Protein AF-A0AAN4ZIL5-F1 (afdb_monomer)

Organism: NCBI:txid1317129

Mean predicted aligned error: 7.95 Å

Solvent-accessible surface area (backbone atoms only — not comparable to full-atom values): 3811 Å² total; per-residue (Å²): 131,78,88,57,62,65,61,53,50,54,52,52,49,53,56,61,69,36,48,76,34,80,44,78,46,74,44,97,87,68,53,34,35,36,26,28,31,62,50,66,49,99,85,67,53,72,44,57,47,83,63,41,77,51,76,76,79,73,83,87,126

Secondary structure (DSSP, 8-state):
--TTHHHHHHHHHHHHHHTTSEEEEE-TTS-EEEEEEEEE-TT--EEEEEEEEE-------

Foldseek 3Di:
DPPPPVVVVVVVVVLVVQAQPWDWDADPVRKIKIARWHHADPVGPTDGDPIDTDPPPPPPD

Structure (mmCIF, N/CA/C/O backbone):
data_AF-A0AAN4ZIL5-F1
#
_entry.id   AF-A0AAN4ZIL5-F1
#
loop_
_atom_site.group_PDB
_atom_site.id
_atom_site.type_symbol
_atom_site.label_atom_id
_atom_site.label_alt_id
_atom_site.label_comp_id
_atom_site.label_asym_id
_atom_site.label_entity_id
_atom_site.label_seq_id
_atom_site.pdbx_PDB_ins_code
_atom_site.Cartn_x
_atom_site.Cartn_y
_atom_site.Cartn_z
_atom_site.occupancy
_atom_site.B_iso_or_equiv
_atom_site.auth_seq_id
_atom_site.auth_comp_id
_atom_site.auth_asym_id
_atom_site.auth_atom_id
_atom_site.pdbx_PDB_model_num
ATOM 1 N N . PRO A 1 1 ? 19.145 3.685 -24.137 1.00 46.22 1 PRO A N 1
ATOM 2 C CA . PRO A 1 1 ? 18.332 3.803 -22.903 1.00 46.22 1 PRO A CA 1
ATOM 3 C C . PRO A 1 1 ? 17.127 2.860 -22.982 1.00 46.22 1 PRO A C 1
ATOM 5 O O . PRO A 1 1 ? 16.272 3.048 -23.839 1.00 46.22 1 PRO A O 1
ATOM 8 N N . VAL A 1 2 ? 17.104 1.809 -22.158 1.00 44.25 2 VAL A N 1
ATOM 9 C CA . VAL A 1 2 ? 15.947 0.909 -22.057 1.00 44.25 2 VAL A CA 1
ATOM 10 C C . VAL A 1 2 ? 14.850 1.676 -21.318 1.00 44.25 2 VAL A C 1
ATOM 12 O O . VAL A 1 2 ? 14.876 1.811 -20.096 1.00 44.25 2 VAL A O 1
ATOM 15 N N . THR A 1 3 ? 13.946 2.282 -22.079 1.00 45.59 3 THR A N 1
ATOM 16 C CA . THR A 1 3 ? 12.774 2.994 -21.566 1.00 45.59 3 THR A CA 1
ATOM 17 C C . THR A 1 3 ? 11.883 1.994 -20.833 1.00 45.59 3 THR A C 1
ATOM 19 O O . THR A 1 3 ? 11.386 1.058 -21.449 1.00 45.59 3 THR A O 1
ATOM 22 N N . GLY A 1 4 ? 11.751 2.152 -19.514 1.00 48.91 4 GLY A N 1
ATOM 23 C CA . GLY A 1 4 ? 10.972 1.263 -18.641 1.00 48.91 4 GLY A CA 1
ATOM 24 C C . GLY A 1 4 ? 11.662 0.961 -17.308 1.00 48.91 4 GLY A C 1
ATOM 25 O O . GLY A 1 4 ? 11.009 0.956 -16.271 1.00 48.91 4 GLY A O 1
ATOM 26 N N . LEU A 1 5 ? 1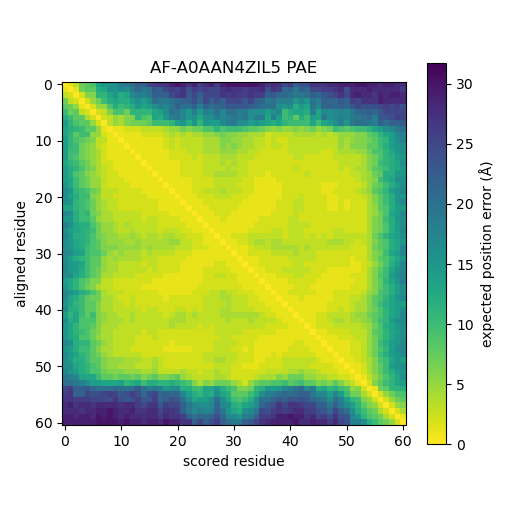2.995 0.827 -17.291 1.00 48.28 5 LEU A N 1
ATOM 27 C CA . LEU A 1 5 ? 13.727 0.499 -16.055 1.00 48.28 5 LEU A CA 1
ATOM 28 C C . LEU A 1 5 ? 13.669 1.631 -15.012 1.00 48.28 5 LEU A C 1
ATOM 30 O O . LEU A 1 5 ? 13.509 1.379 -13.823 1.00 48.28 5 LEU A O 1
ATOM 34 N N . HIS A 1 6 ? 13.768 2.883 -15.470 1.00 53.47 6 HIS A N 1
ATOM 35 C CA . HIS A 1 6 ? 13.702 4.059 -14.598 1.00 53.47 6 HIS A CA 1
ATOM 36 C C . HIS A 1 6 ? 12.306 4.276 -13.995 1.00 53.47 6 HIS A C 1
ATOM 38 O O . HIS A 1 6 ? 12.214 4.675 -12.839 1.00 53.47 6 HIS A O 1
ATOM 44 N N . ALA A 1 7 ? 11.238 3.981 -14.748 1.00 55.59 7 ALA A N 1
ATOM 45 C CA . ALA A 1 7 ? 9.862 4.113 -14.266 1.00 55.59 7 ALA A CA 1
ATOM 46 C C . ALA A 1 7 ? 9.559 3.095 -13.154 1.00 55.59 7 ALA A C 1
ATOM 48 O O . ALA A 1 7 ? 8.970 3.456 -12.138 1.00 55.59 7 ALA A O 1
ATOM 49 N N . ASN A 1 8 ? 10.055 1.860 -13.299 1.00 70.19 8 ASN A N 1
ATOM 50 C CA . ASN A 1 8 ? 9.942 0.839 -12.257 1.00 70.19 8 ASN A CA 1
ATOM 51 C C . ASN A 1 8 ? 10.721 1.218 -10.992 1.00 70.19 8 ASN A C 1
ATOM 53 O O . ASN A 1 8 ? 10.232 0.986 -9.894 1.00 70.19 8 ASN A O 1
ATOM 57 N N . PHE A 1 9 ? 11.903 1.831 -11.119 1.00 77.94 9 PHE A N 1
ATOM 58 C CA . PHE A 1 9 ? 12.682 2.246 -9.949 1.00 77.94 9 PHE A CA 1
ATOM 59 C C . PHE A 1 9 ? 11.979 3.340 -9.136 1.00 77.94 9 PHE A C 1
ATOM 61 O O . PHE A 1 9 ? 11.880 3.215 -7.921 1.00 77.94 9 PHE A O 1
ATOM 68 N N . SER A 1 10 ? 11.445 4.374 -9.795 1.00 84.00 10 SER A N 1
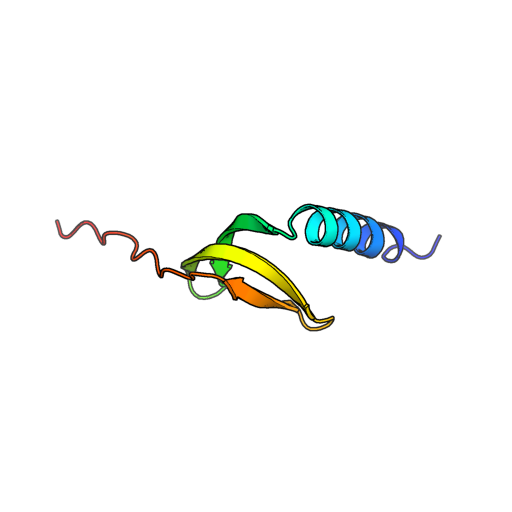ATOM 69 C CA . SER A 1 10 ? 10.702 5.437 -9.107 1.00 84.00 10 SER A CA 1
ATOM 70 C C . SER A 1 10 ? 9.466 4.900 -8.390 1.00 84.00 10 SER A C 1
ATOM 72 O O . SER A 1 10 ? 9.270 5.212 -7.223 1.00 84.00 10 SER A O 1
ATOM 74 N N . LEU A 1 11 ? 8.683 4.034 -9.041 1.00 86.00 11 LEU A N 1
ATOM 75 C CA . LEU A 1 11 ? 7.522 3.409 -8.406 1.00 86.00 11 LEU A CA 1
ATOM 76 C C . LEU A 1 11 ? 7.919 2.563 -7.186 1.00 86.00 11 LEU A C 1
ATOM 78 O O . LEU A 1 11 ? 7.282 2.650 -6.142 1.00 86.00 11 LEU A O 1
ATOM 82 N N . LEU A 1 12 ? 8.991 1.774 -7.292 1.00 85.69 12 LEU A N 1
ATOM 83 C CA . LEU A 1 12 ? 9.496 0.977 -6.172 1.00 85.69 12 LEU A CA 1
ATOM 84 C C . LEU A 1 12 ? 9.974 1.852 -5.003 1.00 85.69 12 LEU A C 1
ATOM 86 O O . LEU A 1 12 ? 9.783 1.471 -3.850 1.00 85.69 12 LEU A O 1
ATOM 90 N N . CYS A 1 13 ? 10.578 3.013 -5.278 1.00 89.75 13 CYS A N 1
ATOM 91 C CA . CYS A 1 13 ? 10.939 3.981 -4.242 1.00 89.75 13 CYS A CA 1
ATOM 92 C C . CYS A 1 13 ? 9.700 4.504 -3.512 1.00 89.75 13 CYS A C 1
ATOM 94 O O . CYS A 1 13 ? 9.668 4.435 -2.288 1.00 89.75 13 CYS A O 1
ATOM 96 N N . GLU A 1 14 ? 8.671 4.934 -4.241 1.00 91.12 14 GLU A N 1
ATOM 97 C CA . GLU A 1 14 ? 7.416 5.422 -3.650 1.00 91.12 14 GLU A CA 1
ATOM 98 C C . GLU A 1 14 ? 6.727 4.342 -2.800 1.00 91.12 14 GLU A C 1
ATOM 100 O O . GLU A 1 14 ? 6.321 4.599 -1.668 1.00 91.12 14 GLU A O 1
ATOM 105 N N . LEU A 1 15 ? 6.660 3.099 -3.296 1.00 91.19 15 LEU A N 1
ATOM 106 C CA . LEU A 1 15 ? 6.096 1.975 -2.541 1.00 91.19 15 LEU A CA 1
ATOM 107 C C . LEU A 1 15 ? 6.897 1.688 -1.265 1.00 91.19 15 LEU A C 1
ATOM 109 O O . LEU A 1 15 ? 6.311 1.486 -0.205 1.00 91.19 15 LEU A O 1
ATOM 113 N N . ASN A 1 16 ? 8.231 1.711 -1.336 1.00 91.31 16 ASN A N 1
ATOM 114 C CA . ASN A 1 16 ? 9.073 1.554 -0.150 1.00 91.31 16 ASN A CA 1
ATOM 115 C C . ASN A 1 16 ? 8.880 2.700 0.848 1.00 91.31 16 ASN A C 1
ATOM 117 O O . ASN A 1 16 ? 8.856 2.466 2.054 1.00 91.31 16 ASN A O 1
ATOM 121 N N . GLU A 1 17 ? 8.728 3.932 0.368 1.00 95.50 17 GLU A N 1
ATOM 122 C CA . GLU A 1 17 ? 8.459 5.086 1.221 1.00 95.50 17 GLU A CA 1
ATOM 123 C C . GLU A 1 17 ? 7.062 5.051 1.842 1.00 95.50 17 GLU A C 1
ATOM 125 O O . GLU A 1 17 ? 6.860 5.654 2.898 1.00 95.50 17 GLU A O 1
ATOM 130 N N . ALA A 1 18 ? 6.100 4.373 1.218 1.00 95.44 18 ALA A N 1
ATOM 131 C CA . ALA A 1 18 ? 4.753 4.199 1.745 1.00 95.44 18 ALA A CA 1
ATOM 132 C C . ALA A 1 18 ? 4.683 3.191 2.905 1.00 95.44 18 ALA A C 1
ATOM 134 O O . ALA A 1 18 ? 3.732 3.241 3.682 1.00 95.44 18 ALA A O 1
ATOM 135 N N . VAL A 1 19 ? 5.673 2.303 3.072 1.00 96.38 19 VAL A N 1
ATOM 136 C CA . VAL A 1 19 ? 5.669 1.280 4.136 1.00 96.38 19 VAL A CA 1
ATOM 137 C C . VAL A 1 19 ? 5.509 1.916 5.517 1.00 96.38 19 VAL A C 1
ATOM 139 O O . VAL A 1 19 ? 6.281 2.779 5.929 1.00 96.38 19 VAL A O 1
ATOM 142 N N . GLY A 1 20 ? 4.487 1.465 6.247 1.00 97.12 20 GLY A N 1
ATOM 143 C CA . GLY A 1 20 ? 4.139 1.958 7.578 1.00 97.12 20 GLY A CA 1
ATOM 144 C C . GLY A 1 20 ? 3.338 3.264 7.592 1.00 97.12 20 GLY A C 1
ATOM 145 O O . GLY A 1 20 ? 2.991 3.731 8.677 1.00 97.12 20 GLY A O 1
ATOM 146 N N . LYS A 1 21 ? 3.020 3.846 6.430 1.00 97.62 21 LYS A N 1
ATOM 147 C CA . LYS A 1 21 ? 2.154 5.027 6.314 1.00 97.62 21 LYS A CA 1
ATOM 148 C C . LYS A 1 21 ? 0.709 4.614 6.059 1.00 97.62 21 LYS A C 1
ATOM 150 O O . LYS A 1 21 ? 0.440 3.570 5.467 1.00 97.62 21 LYS A O 1
ATOM 155 N N . GLU A 1 22 ? -0.215 5.453 6.507 1.00 96.94 22 GLU A N 1
ATOM 156 C CA . GLU A 1 22 ? -1.622 5.344 6.136 1.00 96.94 22 GLU A CA 1
ATOM 157 C C . GLU A 1 22 ? -1.794 5.734 4.663 1.00 96.94 22 GLU A C 1
ATOM 159 O O . GLU A 1 22 ? -1.250 6.747 4.215 1.00 96.94 22 GLU A O 1
ATOM 164 N N . VAL A 1 23 ? -2.508 4.903 3.907 1.00 95.56 23 VAL A N 1
ATOM 165 C CA . VAL A 1 23 ? -2.742 5.067 2.471 1.00 95.56 23 VAL A CA 1
ATOM 166 C C . VAL A 1 23 ? -4.211 4.847 2.136 1.00 95.56 23 VAL A C 1
ATOM 168 O O . VAL A 1 23 ? -4.919 4.110 2.825 1.00 95.56 23 VAL A O 1
ATOM 171 N N . VAL A 1 24 ? -4.642 5.451 1.032 1.00 95.19 24 VAL A N 1
ATOM 172 C CA . VAL A 1 24 ? -5.910 5.144 0.367 1.00 95.19 24 VAL A CA 1
ATOM 173 C C . VAL A 1 24 ? -5.588 4.368 -0.906 1.00 95.19 24 VAL A C 1
ATOM 175 O O . VAL A 1 24 ? -4.742 4.793 -1.692 1.00 95.19 24 VAL A O 1
ATOM 178 N N . LEU A 1 25 ? -6.236 3.222 -1.090 1.00 93.12 25 LEU A N 1
ATOM 179 C CA . LEU A 1 25 ? -6.067 2.323 -2.224 1.00 93.12 25 LEU A CA 1
ATOM 180 C C . LEU A 1 25 ? -7.398 2.200 -2.969 1.00 93.12 25 LEU A C 1
ATOM 182 O O . LEU A 1 25 ? -8.363 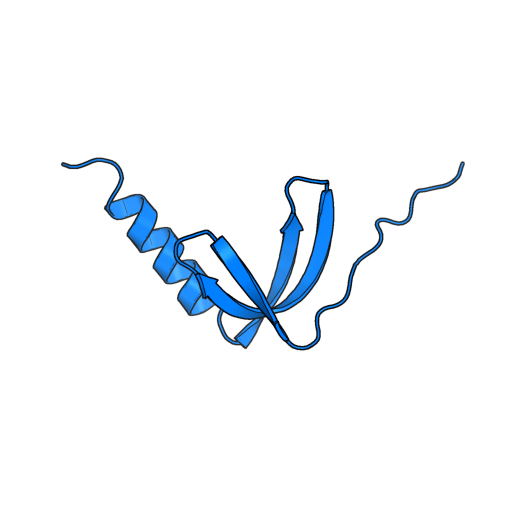1.669 -2.427 1.00 93.12 25 LEU A O 1
ATOM 186 N N . GLU A 1 26 ? -7.430 2.662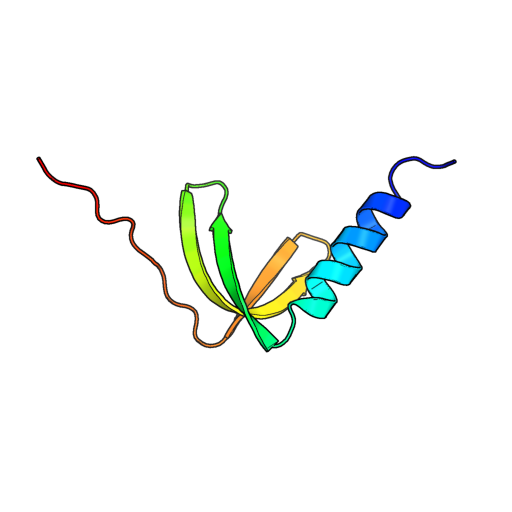 -4.212 1.00 93.19 26 GLU A N 1
ATOM 187 C CA . GLU A 1 26 ? -8.559 2.481 -5.124 1.00 93.19 26 GLU A CA 1
ATOM 188 C C . GLU A 1 26 ? -8.249 1.328 -6.084 1.00 93.19 26 GLU A C 1
ATOM 190 O O . GLU A 1 26 ? -7.220 1.324 -6.766 1.00 93.19 26 GLU A O 1
ATOM 195 N N . LEU A 1 27 ? -9.117 0.319 -6.100 1.00 90.69 27 LEU A N 1
ATOM 196 C CA . LEU A 1 27 ? -9.022 -0.812 -7.013 1.00 90.69 27 LEU A CA 1
ATOM 197 C C . LEU A 1 27 ? -9.649 -0.467 -8.367 1.00 90.69 27 LEU A C 1
ATOM 199 O O . LEU A 1 27 ? -10.483 0.423 -8.491 1.00 90.69 27 LEU A O 1
ATOM 203 N N . VAL A 1 28 ? -9.286 -1.233 -9.398 1.00 90.31 28 VAL A N 1
ATOM 204 C CA . VAL A 1 28 ? -9.792 -1.042 -10.772 1.00 90.31 28 VAL A CA 1
ATOM 205 C C . VAL A 1 28 ? -11.316 -1.197 -10.868 1.00 90.31 28 VAL A C 1
ATOM 207 O O . VAL A 1 28 ? -11.933 -0.636 -11.770 1.00 90.31 28 VAL A O 1
ATOM 210 N N . ASP A 1 29 ? -11.930 -1.946 -9.951 1.00 90.50 29 ASP A N 1
ATOM 211 C CA . ASP A 1 29 ? -13.385 -2.116 -9.874 1.00 90.50 29 ASP A CA 1
ATOM 212 C C . ASP A 1 29 ? -14.110 -0.959 -9.156 1.00 90.50 29 ASP A C 1
ATOM 214 O O . ASP A 1 29 ? -15.333 -0.992 -9.034 1.00 90.50 29 ASP A O 1
ATOM 218 N N . GLY A 1 30 ? -13.371 0.064 -8.713 1.00 89.81 30 GLY A N 1
ATOM 219 C CA . GLY A 1 30 ? -13.887 1.226 -7.989 1.00 89.81 30 GLY A CA 1
ATOM 220 C C . GLY A 1 30 ? -14.004 1.026 -6.477 1.00 89.81 30 GLY A C 1
ATOM 221 O O . GLY A 1 30 ? -14.405 1.952 -5.775 1.00 89.81 30 GLY A O 1
ATOM 222 N N . SER A 1 31 ? -13.653 -0.149 -5.944 1.00 90.50 31 SER A N 1
ATOM 223 C CA . SER A 1 31 ? -13.616 -0.366 -4.496 1.00 90.50 31 SER A CA 1
ATOM 224 C C . SER A 1 31 ? -12.482 0.439 -3.867 1.00 90.50 31 SER A C 1
ATOM 226 O O . SER A 1 31 ? -11.348 0.397 -4.346 1.00 90.50 31 SER A O 1
ATOM 228 N N . VAL A 1 32 ? -12.758 1.114 -2.751 1.00 93.88 32 VAL A N 1
ATOM 229 C CA . VAL A 1 32 ? -11.766 1.927 -2.040 1.00 93.88 32 VAL A CA 1
ATOM 230 C C . VAL A 1 32 ? -11.475 1.330 -0.670 1.00 93.88 32 VAL A C 1
ATOM 232 O O . VAL A 1 32 ? -12.375 0.980 0.092 1.00 93.88 32 VAL A O 1
ATOM 235 N N . PHE A 1 33 ? -10.194 1.237 -0.337 1.00 94.12 33 PHE A N 1
ATOM 236 C CA . PHE A 1 33 ? -9.707 0.785 0.957 1.00 94.12 33 PHE A CA 1
ATOM 237 C C . PHE A 1 33 ? -8.808 1.844 1.582 1.00 94.12 33 PHE A C 1
ATOM 239 O O . PHE A 1 33 ? -8.062 2.536 0.897 1.00 94.12 33 PHE A O 1
ATOM 246 N N . THR A 1 34 ? -8.842 1.933 2.903 1.00 95.69 34 THR A N 1
ATOM 247 C CA . THR A 1 34 ? -7.869 2.679 3.705 1.00 95.69 34 THR A CA 1
ATOM 248 C C . THR A 1 34 ? -7.170 1.723 4.661 1.00 95.69 34 THR A C 1
ATOM 250 O O . THR A 1 34 ? -7.764 0.743 5.112 1.00 95.69 34 THR A O 1
ATOM 253 N N . GLY A 1 35 ? -5.896 1.965 4.943 1.00 96.69 35 GLY A N 1
ATOM 254 C CA . GLY A 1 35 ? -5.128 1.179 5.900 1.00 96.69 35 GLY A CA 1
ATOM 255 C C . GLY A 1 35 ? -3.661 1.581 5.930 1.00 96.69 35 GLY A C 1
ATOM 256 O O . GLY A 1 35 ? -3.228 2.487 5.223 1.00 96.69 35 GLY A O 1
ATOM 257 N N . ILE A 1 36 ? -2.872 0.885 6.744 1.00 97.81 36 ILE A N 1
ATOM 258 C CA . ILE A 1 36 ? -1.422 1.092 6.806 1.00 97.81 36 ILE A CA 1
ATOM 259 C C . ILE A 1 36 ? -0.755 0.200 5.760 1.00 97.81 36 ILE A C 1
ATOM 261 O O . ILE A 1 36 ? -0.886 -1.025 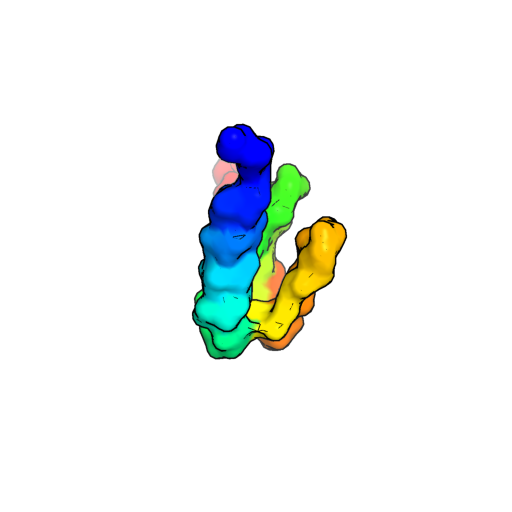5.823 1.00 97.81 36 ILE A O 1
ATOM 265 N N . PHE A 1 37 ? -0.015 0.793 4.823 1.00 97.25 37 PHE A N 1
ATOM 266 C CA . PHE A 1 37 ? 0.672 0.047 3.770 1.00 97.25 37 PHE A CA 1
ATOM 267 C C . PHE A 1 37 ? 1.773 -0.845 4.353 1.00 97.25 37 PHE A C 1
ATOM 269 O O . PHE A 1 37 ? 2.679 -0.370 5.041 1.00 97.25 37 PHE A O 1
ATOM 276 N N . ALA A 1 38 ? 1.691 -2.150 4.091 1.00 96.25 38 ALA A N 1
ATOM 277 C CA . ALA A 1 38 ? 2.635 -3.137 4.605 1.00 96.25 38 ALA A CA 1
ATOM 278 C C . ALA A 1 38 ? 3.682 -3.524 3.556 1.00 96.25 38 ALA A C 1
ATOM 280 O O . ALA A 1 38 ? 4.882 -3.463 3.821 1.00 96.25 38 ALA A O 1
ATOM 281 N N . CYS A 1 39 ? 3.225 -3.952 2.380 1.00 93.62 39 CYS A N 1
ATOM 282 C CA . CYS A 1 39 ? 4.068 -4.440 1.293 1.00 93.62 39 CYS A CA 1
ATOM 283 C C . CYS A 1 39 ? 3.287 -4.516 -0.027 1.00 93.62 39 CYS A C 1
ATOM 285 O O . CYS A 1 39 ? 2.055 -4.507 -0.029 1.00 93.62 39 CYS A O 1
ATOM 287 N N . ALA A 1 40 ? 4.018 -4.650 -1.136 1.00 92.62 40 ALA A N 1
ATOM 288 C CA . ALA A 1 40 ? 3.468 -5.013 -2.438 1.00 92.62 40 ALA A CA 1
ATOM 289 C C . ALA A 1 40 ? 4.324 -6.101 -3.109 1.00 92.62 40 ALA A C 1
ATOM 291 O O . ALA A 1 40 ? 5.550 -6.095 -2.966 1.00 92.62 40 ALA A O 1
ATOM 292 N N . SER A 1 41 ? 3.685 -7.033 -3.821 1.00 89.06 41 SER A N 1
ATOM 293 C CA . SER A 1 41 ? 4.364 -8.023 -4.670 1.00 89.06 41 SER A CA 1
ATOM 294 C C . SER A 1 41 ? 4.776 -7.420 -6.021 1.00 89.06 41 SER A C 1
ATOM 296 O O . SER A 1 41 ? 4.348 -6.330 -6.401 1.00 89.06 41 SER A O 1
ATOM 298 N N . ASP A 1 42 ? 5.588 -8.149 -6.787 1.00 83.31 42 ASP A N 1
ATOM 299 C CA . ASP A 1 42 ? 5.919 -7.817 -8.179 1.00 83.31 42 ASP A CA 1
ATOM 300 C C . ASP A 1 42 ? 4.708 -7.902 -9.127 1.00 83.31 42 ASP A C 1
ATOM 302 O O . ASP A 1 42 ? 4.739 -7.330 -10.216 1.00 83.31 42 ASP A O 1
ATOM 306 N N . GLN A 1 43 ? 3.639 -8.580 -8.702 1.00 85.94 43 GLN A N 1
ATOM 307 C CA . GLN A 1 43 ? 2.353 -8.659 -9.399 1.00 85.94 43 GLN A CA 1
ATOM 308 C C . GLN A 1 43 ? 1.344 -7.599 -8.916 1.00 85.94 43 GLN A C 1
ATOM 310 O O . GLN A 1 43 ? 0.195 -7.617 -9.347 1.00 85.94 43 GLN A O 1
ATOM 315 N N . MET A 1 44 ? 1.771 -6.655 -8.063 1.00 86.81 44 MET A N 1
ATOM 316 C CA . MET A 1 44 ? 0.938 -5.605 -7.454 1.00 86.81 44 MET A CA 1
ATOM 317 C C . MET A 1 44 ? -0.150 -6.125 -6.499 1.00 86.81 44 MET A C 1
ATOM 319 O O . MET A 1 44 ? -1.154 -5.451 -6.273 1.00 86.81 44 MET A O 1
ATOM 323 N N . ASP A 1 45 ? 0.070 -7.281 -5.868 1.00 90.56 45 ASP A N 1
ATOM 324 C CA . ASP A 1 45 ? -0.718 -7.671 -4.696 1.00 90.56 45 ASP A CA 1
ATOM 325 C C . ASP A 1 45 ? -0.305 -6.790 -3.516 1.00 90.56 45 ASP A C 1
ATOM 327 O O . ASP A 1 45 ? 0.874 -6.760 -3.159 1.00 90.56 45 ASP A O 1
ATOM 331 N N . VAL A 1 46 ? -1.253 -6.081 -2.901 1.00 92.88 46 VAL A N 1
ATOM 332 C CA . VAL A 1 46 ? -0.975 -5.110 -1.831 1.00 92.88 46 VAL A CA 1
ATOM 333 C C . VAL A 1 46 ? -1.443 -5.637 -0.478 1.00 92.88 46 VAL A C 1
ATOM 335 O O . VAL A 1 46 ? -2.597 -6.024 -0.306 1.00 92.88 46 VAL A O 1
ATOM 338 N N . GLY A 1 47 ? -0.547 -5.612 0.508 1.00 95.19 47 GLY A N 1
ATOM 339 C CA . GLY A 1 47 ? -0.863 -5.879 1.907 1.00 95.19 47 GLY A CA 1
ATOM 340 C C . GLY A 1 47 ? -1.153 -4.591 2.678 1.00 95.19 47 GLY A C 1
ATOM 341 O O . GLY A 1 47 ? -0.341 -3.663 2.663 1.00 95.19 47 GLY A O 1
ATOM 342 N N . LEU A 1 48 ? -2.273 -4.561 3.405 1.00 96.88 48 LEU A N 1
ATOM 343 C CA . LEU A 1 48 ? -2.662 -3.467 4.301 1.00 96.88 48 LEU A CA 1
ATOM 344 C C . LEU A 1 48 ? -2.890 -3.992 5.728 1.00 96.88 48 LEU A C 1
ATOM 346 O O . LEU A 1 48 ? -3.581 -4.994 5.921 1.00 96.88 48 LEU A O 1
ATOM 350 N N . TYR A 1 49 ? -2.361 -3.297 6.737 1.00 96.69 49 TYR A N 1
ATOM 351 C CA . TYR A 1 49 ? -2.749 -3.497 8.138 1.00 96.69 49 TYR A CA 1
ATOM 352 C C . TYR A 1 49 ? -3.938 -2.603 8.495 1.00 96.69 49 TYR A C 1
ATOM 354 O O . TYR A 1 49 ? -4.021 -1.469 8.027 1.00 96.69 49 TYR A O 1
ATOM 362 N N . ASN A 1 50 ? -4.824 -3.098 9.369 1.00 95.00 50 ASN A N 1
ATOM 363 C CA . ASN A 1 50 ? -6.043 -2.398 9.799 1.00 95.00 50 ASN A CA 1
ATOM 364 C C . ASN A 1 50 ? -6.882 -1.888 8.614 1.00 95.00 50 ASN A C 1
ATOM 366 O O . ASN A 1 50 ? -7.371 -0.763 8.636 1.00 95.00 50 ASN A O 1
ATOM 370 N N . ALA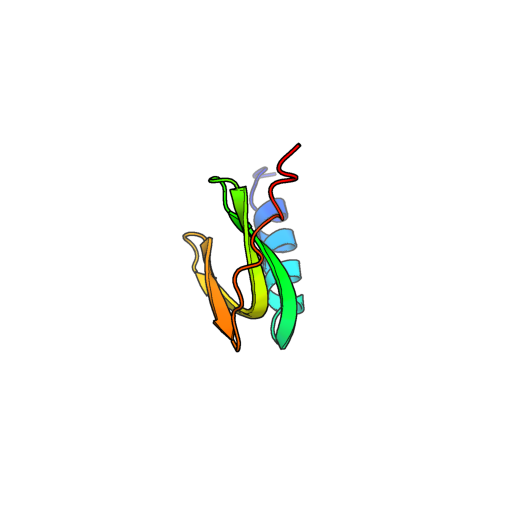 A 1 51 ? -7.001 -2.710 7.567 1.00 94.38 51 ALA A N 1
ATOM 371 C CA . ALA A 1 51 ? -7.702 -2.335 6.350 1.00 94.38 51 ALA A CA 1
ATOM 372 C C . ALA A 1 51 ? -9.203 -2.132 6.606 1.00 94.38 51 ALA A C 1
ATOM 374 O O . ALA A 1 51 ? -9.871 -3.015 7.150 1.00 94.38 51 ALA A O 1
ATOM 375 N N . CYS A 1 52 ? -9.733 -1.001 6.152 1.00 93.56 52 CYS A N 1
ATOM 376 C CA . CYS A 1 52 ? -11.151 -0.668 6.172 1.00 93.56 52 CYS A CA 1
ATOM 377 C C . CYS A 1 52 ? -11.625 -0.398 4.744 1.00 93.56 52 CYS A C 1
ATOM 379 O O . CYS A 1 52 ? -10.982 0.345 4.004 1.00 93.56 52 CYS A O 1
ATOM 381 N N . ASN A 1 53 ? -12.757 -0.987 4.361 1.00 90.81 53 ASN A N 1
ATOM 382 C CA . ASN A 1 53 ? -13.424 -0.649 3.108 1.00 90.81 53 ASN A CA 1
ATOM 383 C C . ASN A 1 53 ? -14.166 0.680 3.295 1.00 90.81 53 ASN A C 1
ATOM 385 O O . ASN A 1 53 ? -14.952 0.825 4.236 1.00 90.81 53 ASN A O 1
ATOM 389 N N . VAL A 1 54 ? -13.882 1.641 2.423 1.00 84.25 54 VAL A N 1
ATOM 390 C CA . VAL A 1 54 ? -14.623 2.892 2.340 1.00 84.25 54 VAL A CA 1
ATOM 391 C C . VAL A 1 54 ? -15.712 2.663 1.306 1.00 84.25 54 VAL A C 1
ATOM 393 O O . VAL A 1 54 ? -15.470 2.758 0.104 1.00 84.25 54 VAL A O 1
ATOM 396 N N . PHE A 1 55 ? -16.917 2.339 1.771 1.00 70.69 55 PHE A N 1
ATOM 397 C CA . PHE A 1 55 ? -18.081 2.435 0.904 1.00 70.69 55 PHE A CA 1
ATOM 398 C C . PHE A 1 55 ? -18.175 3.896 0.469 1.00 70.69 55 PHE A C 1
ATOM 400 O O . PHE A 1 55 ? -18.289 4.781 1.319 1.00 70.69 55 PHE A O 1
ATOM 407 N N . ALA A 1 56 ? -18.086 4.154 -0.836 1.00 58.28 56 ALA A N 1
ATOM 408 C CA . ALA A 1 56 ? -18.605 5.402 -1.362 1.00 58.28 56 ALA A CA 1
ATOM 409 C C . ALA A 1 56 ? -20.069 5.446 -0.915 1.00 58.28 56 ALA A C 1
ATOM 411 O O . ALA A 1 56 ? -20.822 4.526 -1.241 1.00 58.28 56 ALA A O 1
ATOM 412 N N . GLU A 1 57 ? -20.441 6.430 -0.095 1.00 54.78 57 GLU A N 1
ATOM 413 C CA . GL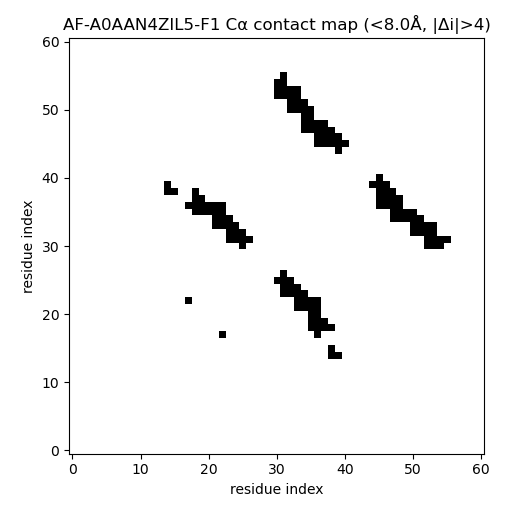U A 1 57 ? -21.849 6.729 0.140 1.00 54.78 57 GLU A CA 1
ATOM 414 C C . GLU A 1 57 ? -22.463 6.910 -1.248 1.00 54.78 57 GLU A C 1
ATOM 416 O O . GLU A 1 57 ? -22.163 7.864 -1.963 1.00 54.78 57 GLU A O 1
ATOM 421 N N . SER A 1 58 ? -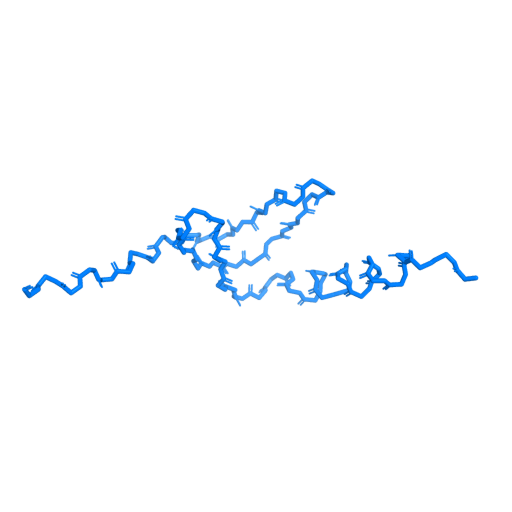23.224 5.915 -1.701 1.00 52.66 58 SER A N 1
ATOM 422 C CA . SER A 1 58 ? -24.124 6.112 -2.817 1.00 52.66 58 SER A CA 1
ATOM 423 C C . SER A 1 58 ? -25.148 7.105 -2.300 1.00 52.66 58 SER A C 1
ATOM 425 O O . SER A 1 58 ? -25.969 6.732 -1.461 1.00 52.66 58 SER A O 1
ATOM 427 N N . ASP A 1 59 ? -25.039 8.356 -2.741 1.00 53.41 59 ASP A N 1
ATOM 428 C CA . ASP A 1 59 ? -26.105 9.341 -2.624 1.00 53.41 59 ASP A CA 1
ATOM 429 C C . ASP A 1 59 ? -27.367 8.711 -3.241 1.00 53.41 59 ASP A C 1
ATOM 431 O O . ASP A 1 59 ? -27.532 8.651 -4.462 1.00 53.41 59 ASP A O 1
ATOM 435 N N . GLU A 1 60 ? -28.209 8.121 -2.391 1.00 51.16 60 GLU A N 1
ATOM 436 C CA . GLU A 1 60 ? -29.583 7.772 -2.725 1.00 51.16 60 GLU A CA 1
ATOM 437 C C . GLU A 1 60 ? -30.382 9.080 -2.730 1.00 51.16 60 GLU A C 1
ATOM 439 O O . GLU A 1 60 ? -30.839 9.524 -1.678 1.00 51.16 60 GLU A O 1
ATOM 444 N N . ASP A 1 61 ? -30.543 9.677 -3.914 1.00 42.22 61 ASP A N 1
ATOM 445 C CA . ASP A 1 61 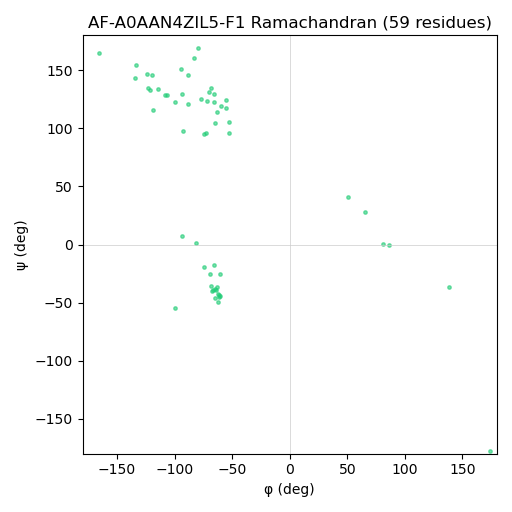? -31.605 10.647 -4.228 1.00 42.22 61 ASP A CA 1
ATOM 446 C C . ASP A 1 61 ? -32.486 10.122 -5.378 1.00 42.22 61 ASP A C 1
ATOM 448 O O . ASP A 1 61 ? -31.948 9.807 -6.469 1.00 42.22 61 ASP A O 1
#

InterPro domains:
  IPR010920 LSM domain superfamily [SSF50182] (12-54)
  IPR025852 Ataxin 2, SM domain [PF14438] (11-56)

pLDDT: mean 82.52, std 17.73, range [42.22, 97.81]

Nearest PDB structures (foldseek):
  5mkn-assembly1_D  TM=8.498E-01  e=6.842E-03  Methanococcus vannielii
  1jri-assembly2_J  TM=8.808E-01  e=3.431E-02  Methanothermobacter thermautotrophicus
  1m8v-assembly1_B  TM=9.284E-01  e=4.736E-02  Pyrococcus abyssi
  1th7-assembly1_A  TM=7.768E-01  e=4.163E-02  Saccharolobus solfataricus
  8rm5-assembly1_62  TM=8.167E-01  e=5.388E-02  Homo sapiens

Sequence (61 aa):
PVTGLHANFSLLCELNEAVGKEVVLELVDGSVFTGIFACASDQMDVGLYNACNVFAESDED

Radius of gyration: 14.63 Å; Cα contacts (8 Å, |Δi|>4): 72; chains: 1; bounding box: 50×19×33 Å